Protein AF-K1YUU6-F1 (afdb_monomer_lite)

Sequence (67 aa):
MTQTTAATRLTILLPAGRLPLPLMAKVHALAEKYQLEIYLSTLQNLRLMGIREEDLPVIRGELAALG

Radius of gyration: 12.24 Å; chains: 1; bounding box: 40×19×30 Å

Structure (mmCIF, N/CA/C/O backbone):
data_AF-K1YUU6-F1
#
_entry.id   AF-K1YUU6-F1
#
loop_
_atom_site.group_PDB
_atom_site.id
_atom_site.type_symbol
_atom_site.label_atom_id
_atom_site.label_alt_id
_atom_site.label_comp_id
_atom_site.label_asym_id
_atom_site.label_entity_id
_atom_site.label_seq_id
_atom_site.pdbx_PDB_ins_code
_atom_site.Cartn_x
_atom_site.Cartn_y
_atom_site.Cartn_z
_atom_site.occupancy
_atom_site.B_iso_or_equiv
_atom_site.auth_seq_id
_atom_site.auth_comp_id
_atom_site.auth_asym_id
_atom_site.auth_atom_id
_atom_site.pdbx_PDB_model_num
ATOM 1 N N . MET A 1 1 ? -26.077 1.926 18.513 1.00 35.91 1 MET A N 1
ATOM 2 C CA . MET A 1 1 ? -24.799 1.443 19.073 1.00 35.91 1 MET A CA 1
ATOM 3 C C . MET A 1 1 ? -23.817 1.343 17.919 1.00 35.91 1 MET A C 1
ATOM 5 O O . MET A 1 1 ? -23.864 0.372 17.179 1.00 35.91 1 MET A O 1
ATOM 9 N N . THR A 1 2 ? -23.031 2.386 17.666 1.00 42.09 2 THR A N 1
ATOM 10 C CA . THR A 1 2 ? -21.983 2.352 16.637 1.00 42.09 2 THR A CA 1
ATOM 11 C C . THR A 1 2 ? -20.842 1.504 17.175 1.00 42.09 2 THR A C 1
ATOM 13 O O . THR A 1 2 ? -20.143 1.908 18.100 1.00 42.09 2 THR A O 1
ATOM 16 N N . GLN A 1 3 ? -20.735 0.281 16.667 1.00 47.44 3 GLN A N 1
ATOM 17 C CA . GLN A 1 3 ? -19.648 -0.631 16.979 1.00 47.44 3 GLN A CA 1
ATOM 18 C C . GLN A 1 3 ? -18.373 -0.010 16.401 1.00 47.44 3 GLN A C 1
ATOM 20 O O . GLN A 1 3 ? -18.223 0.075 15.187 1.00 47.44 3 GLN A O 1
ATOM 25 N N . THR A 1 4 ? -17.508 0.522 17.265 1.00 48.31 4 THR A N 1
ATOM 26 C CA . THR A 1 4 ? -16.187 1.020 16.872 1.00 48.31 4 THR A CA 1
ATOM 27 C C . THR A 1 4 ? -15.348 -0.189 16.480 1.00 48.31 4 THR A C 1
ATOM 29 O O . THR A 1 4 ? -14.701 -0.800 17.328 1.00 48.31 4 THR A O 1
ATOM 32 N N . THR A 1 5 ? -15.415 -0.596 15.215 1.00 57.47 5 THR A N 1
ATOM 33 C CA . THR A 1 5 ? -14.521 -1.608 14.652 1.00 57.47 5 THR A CA 1
ATOM 34 C C . THR A 1 5 ? -13.095 -1.091 14.813 1.00 57.47 5 THR A C 1
ATOM 36 O O . THR A 1 5 ? -12.801 0.045 14.437 1.00 57.47 5 THR A O 1
ATOM 39 N N . ALA A 1 6 ? -12.221 -1.878 15.441 1.00 63.72 6 ALA A N 1
ATOM 40 C CA . ALA A 1 6 ? -10.845 -1.469 15.681 1.00 63.72 6 ALA A CA 1
ATOM 41 C C . ALA A 1 6 ? -10.168 -1.174 14.333 1.00 63.72 6 ALA A C 1
ATOM 43 O O . ALA A 1 6 ? -9.970 -2.069 13.515 1.00 63.72 6 ALA A O 1
ATOM 44 N N . ALA A 1 7 ? -9.849 0.097 14.082 1.00 72.31 7 ALA A N 1
ATOM 45 C CA . ALA A 1 7 ? -9.176 0.499 12.857 1.00 72.31 7 ALA A CA 1
ATOM 46 C C . ALA A 1 7 ? -7.751 -0.068 12.858 1.00 72.31 7 ALA A C 1
ATOM 48 O O . AL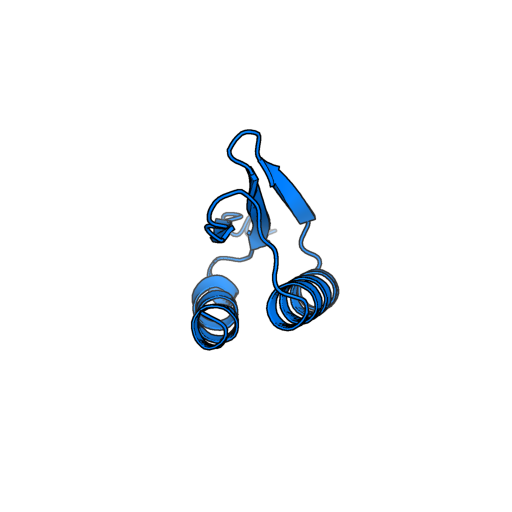A A 1 7 ? -6.928 0.248 13.722 1.00 72.31 7 ALA A O 1
ATOM 49 N N . THR A 1 8 ? -7.460 -0.914 11.878 1.00 89.69 8 THR A N 1
ATOM 50 C CA . THR A 1 8 ? -6.152 -1.536 11.687 1.00 89.69 8 THR A CA 1
ATOM 51 C C . THR A 1 8 ? -5.349 -0.798 10.616 1.00 89.69 8 THR A C 1
ATOM 53 O O . THR A 1 8 ? -5.853 0.046 9.869 1.00 89.69 8 THR A O 1
ATOM 56 N N . ARG A 1 9 ? -4.047 -1.086 10.569 1.00 94.19 9 ARG A N 1
ATOM 57 C CA . ARG A 1 9 ? -3.116 -0.523 9.589 1.00 94.19 9 ARG A CA 1
ATOM 58 C C . ARG A 1 9 ? -2.314 -1.633 8.934 1.00 94.19 9 ARG A C 1
ATOM 60 O O . ARG A 1 9 ? -1.911 -2.580 9.610 1.00 94.19 9 ARG A O 1
ATOM 67 N N . LEU A 1 10 ? -2.003 -1.469 7.657 1.00 95.81 10 LEU A N 1
ATOM 68 C CA . LEU A 1 10 ? -1.157 -2.386 6.903 1.00 95.81 10 LEU A CA 1
ATOM 69 C C . LEU A 1 10 ? 0.044 -1.619 6.353 1.00 95.81 10 LEU A C 1
ATOM 71 O O . LEU A 1 10 ? -0.114 -0.603 5.683 1.00 95.81 10 LEU A O 1
ATOM 75 N N . THR A 1 11 ? 1.252 -2.079 6.681 1.00 96.69 11 THR A N 1
ATOM 76 C CA . THR A 1 11 ? 2.497 -1.483 6.174 1.00 96.69 11 THR A CA 1
ATOM 77 C C . THR A 1 11 ? 3.023 -2.335 5.030 1.00 96.69 11 THR A C 1
ATOM 79 O O . THR A 1 11 ? 3.230 -3.532 5.204 1.00 96.69 11 THR A O 1
ATOM 82 N N . ILE A 1 12 ? 3.245 -1.701 3.886 1.00 96.50 12 ILE A N 1
ATOM 83 C CA . ILE A 1 12 ? 3.867 -2.281 2.703 1.00 96.50 12 ILE A CA 1
ATOM 84 C C . ILE A 1 12 ? 5.335 -1.876 2.733 1.00 96.50 12 ILE A C 1
ATOM 86 O O . ILE A 1 12 ? 5.663 -0.685 2.749 1.00 96.50 12 ILE A O 1
ATOM 90 N N . LEU A 1 13 ? 6.210 -2.875 2.793 1.00 96.44 13 LEU A N 1
ATOM 91 C CA . LEU A 1 13 ? 7.646 -2.653 2.839 1.00 96.44 13 LEU A CA 1
ATOM 92 C C . LEU A 1 13 ? 8.152 -2.318 1.439 1.00 96.44 13 LEU A C 1
ATOM 94 O O . LEU A 1 13 ? 7.949 -3.087 0.506 1.00 96.44 13 LEU A O 1
ATOM 98 N N . LEU A 1 14 ? 8.815 -1.173 1.300 1.00 96.25 14 LEU A N 1
ATOM 99 C CA . LEU A 1 14 ? 9.355 -0.694 0.032 1.00 96.25 14 LEU A CA 1
ATOM 100 C C . LEU A 1 14 ? 10.878 -0.584 0.157 1.00 96.25 14 LEU A C 1
ATOM 102 O O . LEU A 1 14 ? 11.380 0.389 0.724 1.00 96.25 14 L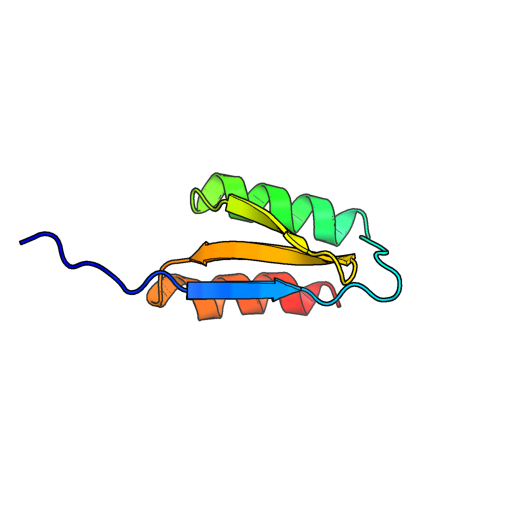EU A O 1
ATOM 106 N N . PRO A 1 15 ? 11.649 -1.559 -0.360 1.00 94.88 15 PRO A N 1
ATOM 107 C CA . PRO A 1 15 ? 13.104 -1.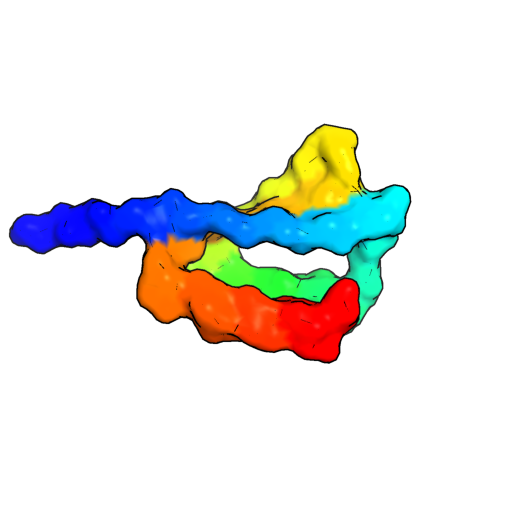490 -0.337 1.00 94.88 15 PRO A CA 1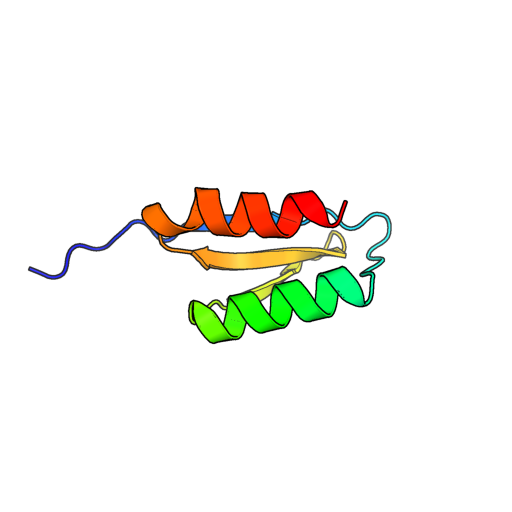
ATOM 108 C C . PRO A 1 15 ? 13.607 -0.209 -1.013 1.00 94.88 15 PRO A C 1
ATOM 110 O O . PRO A 1 15 ? 13.343 0.021 -2.199 1.00 94.88 15 PRO A O 1
ATOM 113 N N . ALA A 1 16 ? 14.325 0.618 -0.246 1.00 96.38 16 ALA A N 1
ATOM 114 C CA . ALA A 1 16 ? 14.790 1.949 -0.652 1.00 96.38 16 ALA A CA 1
ATOM 115 C C . ALA A 1 16 ? 13.666 2.882 -1.158 1.00 96.38 16 ALA A C 1
ATOM 117 O O . ALA A 1 16 ? 13.894 3.715 -2.034 1.00 96.38 16 ALA A O 1
ATOM 118 N N . GLY A 1 17 ? 12.433 2.699 -0.671 1.00 96.88 17 GLY A N 1
ATOM 119 C CA . GLY A 1 17 ? 11.279 3.506 -1.069 1.00 96.88 17 GLY A CA 1
ATOM 120 C C . GLY A 1 17 ? 10.797 3.286 -2.501 1.00 96.88 17 GLY A C 1
ATOM 121 O O . GLY A 1 17 ? 10.011 4.083 -3.011 1.00 96.88 17 GLY A O 1
ATOM 122 N N . ARG A 1 18 ? 11.258 2.230 -3.183 1.00 96.38 18 ARG A N 1
ATOM 123 C CA . ARG A 1 18 ? 10.846 1.961 -4.565 1.00 96.38 18 ARG A CA 1
ATOM 124 C C . ARG A 1 18 ? 9.417 1.440 -4.590 1.00 96.38 18 ARG A C 1
ATOM 126 O O . ARG A 1 18 ? 9.158 0.342 -4.110 1.00 96.38 18 ARG A O 1
ATOM 133 N N . LEU A 1 19 ? 8.521 2.214 -5.194 1.00 95.88 19 LEU A N 1
ATOM 134 C CA . LEU A 1 19 ? 7.117 1.869 -5.385 1.00 95.88 19 LEU A CA 1
ATOM 135 C C . LEU A 1 19 ? 6.868 1.480 -6.855 1.00 95.88 19 LEU A C 1
ATOM 137 O O . LEU A 1 19 ? 6.815 2.364 -7.712 1.00 95.88 19 LEU A O 1
ATOM 141 N N . PRO A 1 20 ? 6.723 0.181 -7.181 1.00 95.81 20 PRO A N 1
ATOM 142 C CA . PRO A 1 20 ? 6.373 -0.252 -8.529 1.00 95.81 20 PRO A CA 1
ATOM 143 C C . PRO A 1 20 ? 5.009 0.295 -8.966 1.00 95.81 20 PRO A C 1
ATOM 145 O O . PRO A 1 20 ? 4.071 0.333 -8.171 1.00 95.81 20 PRO A O 1
ATOM 148 N N . LEU A 1 21 ? 4.866 0.646 -10.249 1.00 96.44 21 LEU A N 1
ATOM 149 C CA . LEU A 1 21 ? 3.603 1.166 -10.794 1.00 96.44 21 LEU A CA 1
ATOM 150 C C . LEU A 1 21 ? 2.396 0.233 -10.567 1.00 96.44 21 LEU A C 1
ATOM 152 O O . LEU A 1 21 ? 1.344 0.742 -10.182 1.00 96.44 21 LEU A O 1
ATOM 156 N N . PRO A 1 22 ? 2.505 -1.107 -10.719 1.00 96.19 22 PRO A N 1
ATOM 157 C CA . PRO A 1 22 ? 1.382 -1.999 -10.421 1.00 96.19 22 PRO A CA 1
ATOM 158 C C . PRO A 1 22 ? 0.953 -1.945 -8.950 1.00 96.19 22 PRO A C 1
ATOM 160 O O . PRO A 1 22 ? -0.241 -1.932 -8.651 1.00 96.19 22 PRO A O 1
ATOM 163 N N . LEU A 1 23 ? 1.923 -1.858 -8.034 1.00 96.56 23 LEU A N 1
ATOM 164 C CA . LEU A 1 23 ? 1.665 -1.735 -6.603 1.00 96.56 23 LEU A CA 1
ATOM 165 C C . LEU A 1 23 ? 1.018 -0.385 -6.277 1.00 96.56 23 LEU A C 1
ATOM 167 O O . LEU A 1 23 ? 0.027 -0.350 -5.555 1.00 96.56 23 LEU A O 1
ATOM 171 N N . MET A 1 24 ? 1.510 0.708 -6.866 1.00 97.00 24 MET A N 1
ATOM 172 C CA . MET A 1 24 ? 0.907 2.039 -6.737 1.00 97.00 24 MET A CA 1
ATOM 173 C C . MET A 1 24 ? -0.556 2.045 -7.193 1.00 97.00 24 MET A C 1
ATOM 175 O O . MET A 1 24 ? -1.426 2.503 -6.454 1.00 97.00 24 MET A O 1
ATOM 179 N N . ALA A 1 25 ? -0.833 1.503 -8.382 1.00 97.94 25 ALA A N 1
ATOM 180 C CA . ALA A 1 25 ? -2.182 1.442 -8.935 1.00 97.94 25 ALA A CA 1
ATOM 181 C C . ALA A 1 25 ? -3.123 0.614 -8.046 1.00 97.94 25 ALA A C 1
ATOM 183 O O . ALA A 1 25 ? -4.253 1.028 -7.780 1.00 97.94 25 ALA A O 1
ATOM 184 N N . LYS A 1 26 ? -2.654 -0.532 -7.534 1.00 97.88 26 LYS A N 1
ATOM 185 C CA . LYS A 1 26 ? -3.449 -1.370 -6.630 1.00 97.88 26 LYS A CA 1
ATOM 186 C C . LYS A 1 26 ? -3.714 -0.682 -5.291 1.00 97.88 26 LYS A C 1
ATOM 188 O O . LYS A 1 26 ? -4.851 -0.699 -4.828 1.00 97.88 26 LYS A O 1
ATOM 193 N N . VAL A 1 27 ? -2.699 -0.065 -4.687 1.00 97.44 27 VAL A N 1
ATOM 194 C CA . VAL A 1 27 ? -2.838 0.692 -3.432 1.00 97.44 27 VAL A CA 1
ATOM 195 C C . VAL A 1 27 ? -3.850 1.825 -3.594 1.00 97.44 27 VAL A C 1
ATOM 197 O O . VAL A 1 27 ? -4.721 1.970 -2.741 1.00 97.44 27 VAL A O 1
ATOM 200 N N . HIS A 1 28 ? -3.780 2.578 -4.696 1.00 98.06 28 HIS A N 1
ATOM 201 C CA . HIS A 1 28 ? -4.741 3.637 -5.006 1.00 98.06 28 HIS A CA 1
ATOM 202 C C . HIS A 1 28 ? -6.174 3.096 -5.099 1.00 98.06 28 HIS A C 1
ATOM 204 O O . HIS A 1 28 ? -7.058 3.574 -4.394 1.00 98.06 28 HIS A O 1
ATOM 210 N N . ALA A 1 29 ? -6.392 2.045 -5.895 1.00 98.25 29 ALA A N 1
ATOM 211 C CA . ALA A 1 29 ? -7.716 1.448 -6.070 1.00 98.25 29 ALA A CA 1
ATOM 212 C C . ALA A 1 29 ? -8.309 0.914 -4.752 1.00 98.25 29 ALA A C 1
ATOM 214 O O . ALA A 1 29 ? -9.509 1.039 -4.508 1.00 98.25 29 ALA A O 1
ATOM 215 N N . LEU A 1 30 ? -7.478 0.324 -3.886 1.00 97.69 30 LEU A N 1
ATOM 216 C CA . LEU A 1 30 ? -7.909 -0.137 -2.564 1.00 97.69 30 LEU A CA 1
ATOM 217 C C . LEU A 1 30 ? -8.234 1.035 -1.634 1.00 97.69 30 LEU A C 1
ATOM 219 O O . LEU A 1 30 ? -9.225 0.967 -0.909 1.00 97.69 30 LEU A O 1
ATOM 223 N N . ALA A 1 31 ? -7.439 2.105 -1.668 1.00 97.88 31 ALA A N 1
ATOM 224 C CA . ALA A 1 31 ? -7.702 3.293 -0.868 1.00 97.88 31 ALA A CA 1
ATOM 225 C C . ALA A 1 31 ? -9.035 3.950 -1.247 1.00 97.88 31 ALA A C 1
ATOM 227 O O . ALA A 1 31 ? -9.820 4.265 -0.357 1.00 97.88 31 ALA A O 1
ATOM 228 N N . GLU A 1 32 ? -9.347 4.061 -2.540 1.00 98.38 32 GLU A N 1
ATOM 229 C CA . GLU A 1 32 ? -10.651 4.557 -2.998 1.00 98.38 32 GLU A CA 1
ATOM 230 C C . GLU A 1 32 ? -11.799 3.629 -2.579 1.00 98.38 32 GLU A C 1
ATOM 232 O O . GLU A 1 32 ? -12.785 4.081 -1.995 1.00 98.38 32 GLU A O 1
ATOM 237 N N . LYS A 1 33 ? -11.665 2.320 -2.832 1.00 97.81 33 LYS A N 1
ATOM 238 C CA . LYS A 1 33 ? -12.719 1.326 -2.567 1.00 97.81 33 LYS A CA 1
ATOM 239 C C . LYS A 1 33 ? -13.092 1.233 -1.087 1.00 97.81 33 LYS A C 1
ATOM 241 O O . LYS A 1 33 ? -14.270 1.101 -0.766 1.00 97.81 33 LYS A O 1
ATOM 246 N N . TYR A 1 34 ? -12.095 1.248 -0.206 1.00 96.25 34 TYR A N 1
ATOM 247 C CA . TYR A 1 34 ? -12.279 1.057 1.234 1.00 96.25 34 TYR A CA 1
ATOM 248 C C . TYR A 1 34 ? -12.212 2.372 2.027 1.00 96.25 34 TYR A C 1
ATOM 250 O O . TYR A 1 34 ? -12.244 2.328 3.252 1.00 96.25 34 TYR A O 1
ATOM 258 N N . GLN A 1 35 ? -12.132 3.524 1.345 1.00 96.56 35 GLN A N 1
ATOM 259 C CA . GLN A 1 35 ? -12.000 4.855 1.956 1.00 96.56 35 GLN A CA 1
ATOM 260 C C . GLN A 1 35 ? -10.825 4.937 2.948 1.00 96.56 35 GLN A C 1
ATOM 262 O O . GLN A 1 35 ? -10.963 5.424 4.069 1.00 96.56 35 GLN A O 1
ATOM 267 N N . LEU A 1 36 ? -9.665 4.41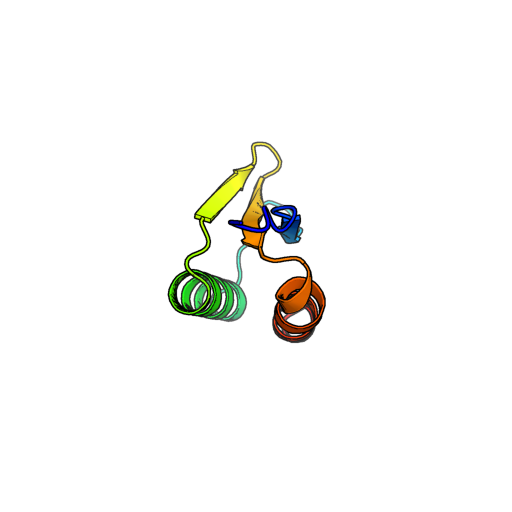9 2.537 1.00 96.94 36 LEU A N 1
ATOM 268 C CA . LEU A 1 36 ? -8.462 4.346 3.369 1.00 96.94 36 LEU A CA 1
ATOM 269 C C . LEU A 1 36 ? -7.600 5.592 3.207 1.00 96.94 36 LEU A C 1
ATOM 271 O O . LEU A 1 36 ? -7.529 6.194 2.135 1.00 96.94 36 LEU A O 1
ATOM 275 N N . GLU A 1 37 ? -6.831 5.899 4.245 1.00 97.25 37 GLU A N 1
ATOM 276 C CA . GLU A 1 37 ? -5.781 6.909 4.165 1.00 97.25 37 GLU A CA 1
ATOM 277 C C . GLU A 1 37 ? -4.438 6.265 3.793 1.00 97.25 37 GLU A C 1
ATOM 279 O O . GLU A 1 37 ? -4.092 5.171 4.257 1.00 97.25 37 GLU A O 1
ATOM 284 N N . ILE A 1 38 ? -3.651 6.973 2.977 1.00 97.25 38 ILE A N 1
ATOM 285 C CA . ILE A 1 38 ? -2.285 6.589 2.612 1.00 97.25 38 ILE A CA 1
ATOM 286 C C . ILE A 1 38 ? -1.299 7.451 3.400 1.00 97.25 38 ILE A C 1
ATOM 288 O O . ILE A 1 38 ? -1.333 8.678 3.337 1.00 97.25 38 ILE A O 1
ATOM 292 N N . TYR A 1 39 ? -0.369 6.801 4.095 1.00 96.94 39 TYR A N 1
ATOM 293 C CA . TYR A 1 39 ? 0.716 7.449 4.826 1.00 96.94 39 TYR A CA 1
ATOM 294 C C . TYR A 1 39 ? 2.077 6.967 4.316 1.00 96.94 39 TYR A C 1
ATOM 296 O O . TYR A 1 39 ? 2.358 5.766 4.308 1.00 96.94 39 TYR A O 1
ATOM 304 N N . LEU A 1 40 ? 2.949 7.903 3.932 1.00 97.50 40 LEU A N 1
ATOM 305 C CA . LEU A 1 40 ? 4.358 7.624 3.653 1.00 97.50 40 LEU A CA 1
ATOM 306 C C . LEU A 1 40 ? 5.176 7.819 4.930 1.00 97.50 40 LEU A C 1
ATOM 308 O O . LEU A 1 40 ? 5.222 8.905 5.504 1.00 97.50 40 LEU A O 1
ATOM 312 N N . SER A 1 41 ? 5.814 6.745 5.384 1.00 97.12 41 SER A N 1
ATOM 313 C CA . SER A 1 41 ? 6.646 6.773 6.588 1.00 97.12 41 SER A CA 1
ATOM 314 C C . SER A 1 41 ? 8.037 7.355 6.333 1.00 97.12 41 SER A C 1
ATOM 316 O O . SER A 1 41 ? 8.544 7.345 5.214 1.00 97.12 41 SER A O 1
ATOM 318 N N . THR A 1 42 ? 8.707 7.777 7.408 1.00 97.19 42 THR A N 1
ATOM 319 C CA . THR A 1 42 ? 10.113 8.219 7.373 1.00 97.19 42 THR A CA 1
ATOM 320 C C . THR A 1 42 ? 11.081 7.112 6.945 1.00 97.19 42 THR A C 1
ATOM 322 O O . THR A 1 42 ? 12.124 7.405 6.374 1.00 97.19 42 THR A O 1
ATOM 325 N N . LEU A 1 43 ? 10.717 5.840 7.147 1.00 97.50 43 LEU A N 1
ATOM 326 C CA . LEU A 1 43 ? 11.457 4.671 6.651 1.00 97.50 43 LEU A CA 1
ATOM 327 C C . LEU A 1 43 ? 11.138 4.336 5.184 1.00 97.50 43 LEU A C 1
ATOM 329 O O . LEU A 1 43 ? 11.415 3.227 4.739 1.00 97.50 43 LEU A O 1
ATOM 333 N N . GLN A 1 44 ? 10.520 5.264 4.448 1.00 97.88 44 GLN A N 1
ATOM 334 C CA . GLN A 1 44 ? 10.175 5.133 3.030 1.00 97.88 44 GLN A CA 1
ATOM 335 C C . GLN A 1 44 ? 9.198 3.988 2.705 1.00 97.88 44 GLN A C 1
ATOM 337 O O . GLN A 1 44 ? 9.018 3.634 1.547 1.00 97.88 44 GLN A O 1
ATOM 342 N N . ASN A 1 45 ? 8.520 3.435 3.712 1.00 97.88 45 ASN A N 1
ATOM 343 C CA . ASN A 1 45 ? 7.446 2.462 3.523 1.00 97.88 45 ASN A CA 1
ATOM 344 C C . ASN A 1 45 ? 6.099 3.159 3.343 1.00 97.88 45 ASN A C 1
ATOM 346 O O . ASN A 1 45 ? 5.864 4.222 3.935 1.00 97.88 45 ASN A O 1
ATOM 350 N N . LEU A 1 46 ? 5.198 2.507 2.611 1.00 97.56 46 LEU A N 1
ATOM 351 C CA . LEU A 1 46 ? 3.818 2.946 2.445 1.00 97.56 46 LEU A CA 1
ATOM 352 C C . LEU A 1 46 ? 2.933 2.265 3.486 1.00 97.56 46 LEU A C 1
ATOM 354 O O . LEU A 1 46 ? 3.103 1.084 3.792 1.00 97.56 46 LEU A O 1
ATOM 358 N N . ARG A 1 47 ? 1.973 2.996 4.041 1.00 97.44 47 ARG A N 1
ATOM 359 C CA . ARG A 1 47 ? 1.006 2.452 4.986 1.00 97.44 47 ARG A CA 1
ATOM 360 C C . ARG A 1 47 ? -0.412 2.804 4.572 1.00 97.44 47 ARG A C 1
ATOM 362 O O . ARG A 1 47 ? -0.702 3.964 4.303 1.00 97.44 47 ARG A O 1
ATOM 369 N N . LEU A 1 48 ? -1.273 1.795 4.584 1.00 97.62 48 LEU A N 1
ATOM 370 C CA . LEU A 1 48 ? -2.719 1.943 4.504 1.00 97.62 48 LEU A CA 1
ATOM 371 C C . LEU A 1 48 ? -3.291 1.993 5.922 1.00 97.62 48 LEU A C 1
ATOM 373 O O . LEU A 1 48 ? -2.980 1.132 6.753 1.00 97.62 48 LEU A O 1
ATOM 377 N N . MET A 1 49 ? -4.086 3.019 6.197 1.00 97.25 49 MET A N 1
ATOM 378 C CA . MET A 1 49 ? -4.684 3.308 7.501 1.00 97.25 49 MET A CA 1
ATOM 379 C C . MET A 1 49 ? -6.211 3.244 7.409 1.00 97.25 49 MET A C 1
ATOM 381 O O . MET A 1 49 ? -6.774 3.431 6.335 1.00 97.25 49 MET A O 1
ATOM 385 N N . GLY A 1 50 ? -6.879 3.004 8.540 1.00 95.81 50 GLY A N 1
ATOM 386 C CA . GLY A 1 50 ? -8.346 2.964 8.590 1.00 95.81 50 GLY A CA 1
ATOM 387 C C . GLY A 1 50 ? -8.950 1.654 8.082 1.00 95.81 50 GLY A C 1
ATOM 388 O O . GLY A 1 50 ? -10.127 1.610 7.746 1.00 95.81 50 GLY A O 1
ATOM 389 N N . ILE A 1 51 ? -8.164 0.575 8.022 1.00 96.06 51 ILE A N 1
ATOM 390 C CA . ILE A 1 51 ? -8.641 -0.720 7.533 1.00 96.06 51 ILE A CA 1
ATOM 391 C C . ILE A 1 51 ? -9.535 -1.359 8.596 1.00 96.06 51 ILE A C 1
ATOM 393 O O . ILE A 1 51 ? -9.091 -1.590 9.725 1.00 96.06 51 ILE A O 1
ATOM 397 N N . ARG A 1 52 ? -10.773 -1.698 8.233 1.00 94.81 52 ARG A N 1
ATOM 398 C CA . ARG A 1 52 ? -11.649 -2.501 9.094 1.00 94.81 52 ARG A CA 1
ATOM 399 C C . ARG A 1 52 ? -11.078 -3.907 9.250 1.00 94.81 52 ARG A C 1
ATOM 401 O O . ARG A 1 52 ? -10.514 -4.461 8.306 1.00 94.81 52 ARG A O 1
ATOM 408 N N . GLU A 1 53 ? -11.206 -4.483 10.438 1.00 93.19 53 GLU A N 1
ATOM 409 C CA . GLU A 1 53 ? -10.594 -5.772 10.772 1.00 93.19 53 GLU A CA 1
ATOM 410 C C . GLU A 1 53 ? -11.030 -6.894 9.814 1.00 93.19 53 GLU A C 1
ATOM 412 O O . GLU A 1 53 ? -10.200 -7.702 9.391 1.00 93.19 53 GLU A O 1
ATOM 417 N N . GLU A 1 54 ? -12.294 -6.880 9.382 1.00 93.94 54 GLU A N 1
ATOM 418 C CA . GLU A 1 54 ? -12.854 -7.836 8.425 1.00 93.94 54 GLU A CA 1
ATOM 419 C C . GLU A 1 54 ? -12.260 -7.735 7.007 1.00 93.94 54 GLU A C 1
ATOM 421 O O . GLU A 1 54 ? -12.182 -8.741 6.298 1.00 93.94 54 GLU A O 1
ATOM 426 N N . ASP A 1 55 ? -11.799 -6.551 6.593 1.00 95.62 55 ASP A N 1
ATOM 427 C CA . ASP A 1 55 ? -11.260 -6.315 5.247 1.00 95.62 55 ASP A CA 1
ATOM 428 C C . ASP A 1 55 ? -9.756 -6.616 5.161 1.00 95.62 55 ASP A C 1
ATOM 430 O O . ASP A 1 55 ? -9.215 -6.851 4.074 1.00 95.62 55 ASP A O 1
ATOM 434 N N . LEU A 1 56 ? -9.062 -6.630 6.305 1.00 94.81 56 LEU A N 1
ATOM 435 C CA . LEU A 1 56 ? -7.609 -6.777 6.375 1.00 94.81 56 LEU A CA 1
ATOM 436 C C . LEU A 1 56 ? -7.079 -8.048 5.678 1.00 94.81 56 LEU A C 1
ATOM 438 O O . LEU A 1 56 ? -6.075 -7.940 4.965 1.00 94.81 56 LEU A O 1
ATOM 442 N N . PRO A 1 57 ? -7.683 -9.247 5.834 1.00 94.81 57 PRO A N 1
ATOM 443 C CA . PRO A 1 57 ? -7.220 -10.446 5.135 1.00 94.81 57 PRO A CA 1
ATOM 444 C C . PRO A 1 57 ? -7.307 -10.318 3.611 1.00 94.81 57 PRO A C 1
ATOM 446 O O . PRO A 1 57 ? -6.372 -10.721 2.919 1.00 94.81 57 PRO A O 1
ATOM 449 N N . VAL A 1 58 ? -8.386 -9.717 3.100 1.00 96.19 58 VAL A N 1
ATOM 450 C CA . VAL A 1 58 ? -8.622 -9.544 1.659 1.00 96.19 58 VAL A CA 1
ATOM 451 C C . VAL A 1 58 ? -7.632 -8.539 1.075 1.00 96.19 58 VAL A C 1
ATOM 453 O O . VAL A 1 58 ? -6.920 -8.863 0.126 1.00 96.19 58 VAL A O 1
ATOM 456 N N . ILE A 1 59 ? -7.509 -7.361 1.696 1.00 96.62 59 ILE A N 1
ATOM 457 C CA . ILE A 1 59 ? -6.575 -6.303 1.276 1.00 96.62 59 ILE A CA 1
ATOM 458 C C . ILE A 1 59 ? -5.132 -6.825 1.254 1.00 96.62 59 ILE A C 1
ATOM 460 O O . ILE A 1 59 ? -4.396 -6.600 0.293 1.00 96.62 59 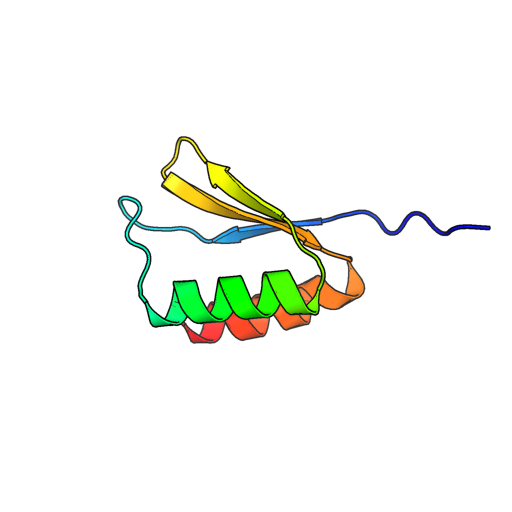ILE A O 1
ATOM 464 N N . ARG A 1 60 ? -4.726 -7.564 2.293 1.00 95.31 60 ARG A N 1
ATOM 465 C CA . ARG A 1 60 ? -3.397 -8.184 2.366 1.00 95.31 60 ARG A CA 1
ATOM 466 C C . ARG A 1 60 ? -3.175 -9.210 1.256 1.00 95.31 60 ARG A C 1
ATOM 468 O O . ARG A 1 60 ? -2.089 -9.226 0.685 1.00 95.31 60 ARG A O 1
ATOM 475 N N . GLY A 1 61 ? -4.172 -10.042 0.957 1.00 96.25 61 GLY A N 1
ATOM 476 C CA . GLY A 1 61 ? -4.093 -11.030 -0.121 1.00 96.25 61 GLY A CA 1
ATOM 477 C C . GLY A 1 61 ? -3.917 -10.384 -1.497 1.00 96.25 61 GLY A C 1
ATOM 478 O O . GLY A 1 61 ? -3.058 -10.809 -2.265 1.00 96.25 61 GLY A O 1
ATOM 479 N N . GLU A 1 62 ? -4.668 -9.316 -1.783 1.00 96.19 62 GLU A N 1
ATOM 480 C CA . GLU A 1 62 ? -4.548 -8.581 -3.050 1.00 96.19 62 GLU A CA 1
ATOM 481 C C . GLU A 1 62 ? -3.180 -7.909 -3.228 1.00 96.19 62 GLU A C 1
ATOM 483 O O . GLU A 1 62 ? -2.664 -7.859 -4.345 1.00 96.19 62 GLU A O 1
ATOM 488 N N . LEU A 1 63 ? -2.594 -7.388 -2.147 1.00 95.19 63 LEU A N 1
ATOM 489 C CA . LEU A 1 63 ? -1.290 -6.723 -2.190 1.00 95.19 63 LEU A CA 1
ATOM 490 C C . LEU A 1 63 ? -0.127 -7.716 -2.263 1.00 95.19 63 LEU A C 1
ATOM 492 O O . LEU A 1 63 ? 0.789 -7.494 -3.046 1.00 95.19 63 LEU A O 1
ATOM 496 N N . ALA A 1 64 ? -0.179 -8.822 -1.513 1.00 92.31 64 ALA A N 1
ATOM 497 C CA . ALA A 1 64 ? 0.873 -9.844 -1.518 1.00 92.31 64 ALA A CA 1
ATOM 498 C C . ALA A 1 64 ? 1.058 -10.513 -2.894 1.00 92.31 64 ALA A C 1
ATOM 500 O O . ALA A 1 64 ? 2.130 -11.029 -3.198 1.00 92.31 64 ALA A O 1
ATOM 501 N N . ALA A 1 65 ? 0.031 -10.485 -3.749 1.00 91.06 65 ALA A N 1
ATOM 502 C CA . ALA A 1 65 ? 0.121 -10.961 -5.129 1.00 91.06 65 ALA A CA 1
ATOM 503 C C . ALA A 1 65 ? 1.031 -10.092 -6.025 1.00 91.06 65 ALA A C 1
ATOM 505 O O . ALA A 1 65 ? 1.323 -10.486 -7.154 1.00 91.06 65 ALA A O 1
ATOM 506 N N . LEU A 1 66 ? 1.463 -8.918 -5.551 1.00 90.44 66 LEU A N 1
ATOM 507 C CA . LEU A 1 66 ? 2.264 -7.949 -6.308 1.00 90.44 66 LEU A CA 1
ATOM 508 C C . LEU A 1 66 ? 3.737 -7.880 -5.867 1.00 90.44 66 LEU A C 1
ATOM 510 O O . LEU A 1 66 ? 4.471 -7.029 -6.377 1.00 90.44 66 LEU A O 1
ATOM 514 N N . GLY A 1 67 ? 4.167 -8.788 -4.983 1.00 77.44 67 GLY A N 1
ATOM 515 C CA . GLY A 1 67 ? 5.512 -8.835 -4.392 1.00 77.44 67 GLY A CA 1
ATOM 516 C C . GLY A 1 67 ? 5.581 -8.183 -3.020 1.00 77.44 67 GLY A C 1
ATOM 517 O O . GLY A 1 67 ? 6.713 -7.820 -2.634 1.00 77.44 67 GLY A O 1
#

pLDDT: mean 91.32, std 14.1, range [35.91, 98.38]

Secondary structure (DSSP, 8-state):
-------EEEEEP-GGG---HHHHHHHHHHHHHHTPEEEE-TTS-EEEEEE-TTTHHHHHHHHHTT-

Foldseek 3Di:
DPDPQPKDKDKADDVVLDDDPVLVVLVVVCCVVQVWDWDQDPNSIIMTTRDGPVCVVVSVVSNVVVD